Protein AF-A0A7V1F906-F1 (afdb_monomer)

Solvent-accessible surface area (backbone atoms only — not comparable to full-atom values): 6568 Å² total; per-residue (Å²): 144,83,78,76,72,72,80,73,74,71,83,63,89,52,79,75,74,70,74,60,90,75,60,76,72,64,74,36,73,83,51,44,42,60,56,53,43,53,55,51,50,52,50,43,50,54,46,48,52,60,49,53,77,64,53,41,98,40,90,86,38,42,65,53,31,55,50,63,40,42,72,41,70,65,38,37,48,48,56,46,49,40,53,55,50,51,56,52,43,56,54,46,50,54,54,40,50,50,47,37,61,77,68,50,64,81,68,70,131

Secondary structure (DSSP, 8-state):
--SSSGGGS--PPPGGGG-PPPPGGGGSHHHHHHHHHHHHHHHHHHHHHHHHHH---STTTHHHHHHHHHHSHHHHHHHHHHHHHHHHHHHHHHHHHHHHHHTTGGG--

Sequence (109 aa):
MMNVEKSNQEKGWKLKDLDYPVPKHALEFGYCLGGIILVGFGLLIITGLIMALFFTPTVAGARLSILTLSENPFGLLLRSFHRWTAEAIMFLIILHLSRIIFTGSYQGK

Nearest PDB structures (foldseek):
  9es7-assembly1_A  TM=9.073E-01  e=3.541E-05  Spinacia oleracea
  4h44-assembly1_A  TM=9.166E-01  e=5.702E-05  Nostoc sp. PCC 7120 = FACHB-418
  2e74-assembly1_A  TM=7.977E-01  e=4.233E-05  Mastigocladus laminosus

Mean predicted aligned error: 9.26 Å

pLDDT: mean 85.65, std 12.38, range [48.31, 96.94]

Foldseek 3Di:
DPPPPPVPPPPDDDPVVVPDDDDPVCPDPLNCLVVVLVVLVVVLVVLVVVLVVQADPDPVGRVVSLVVLCVDVVSVVSVVSSVVSVVVSVVSVVSNVVSCVVVVVVVPD

Structure (mmCIF, N/CA/C/O backbone):
data_AF-A0A7V1F906-F1
#
_entry.id   AF-A0A7V1F906-F1
#
loop_
_atom_site.group_PDB
_atom_site.id
_atom_site.type_symbol
_atom_site.label_atom_id
_atom_site.label_alt_id
_atom_site.label_comp_id
_atom_site.label_asym_id
_atom_site.label_entity_id
_atom_site.label_seq_id
_atom_site.pdbx_PDB_ins_code
_atom_site.Cartn_x
_atom_site.Cartn_y
_atom_site.Cartn_z
_atom_site.occupancy
_atom_site.B_iso_or_equiv
_atom_site.auth_seq_id
_atom_site.auth_comp_id
_atom_site.auth_asym_id
_atom_site.auth_atom_id
_atom_site.pdbx_PDB_model_num
ATOM 1 N N . MET A 1 1 ? 15.275 -43.125 28.214 1.00 48.31 1 MET A N 1
ATOM 2 C CA . MET A 1 1 ? 15.404 -41.780 27.608 1.00 48.31 1 MET A CA 1
ATOM 3 C C . MET A 1 1 ? 14.604 -41.696 26.297 1.00 48.31 1 MET A C 1
ATOM 5 O O . MET A 1 1 ? 15.164 -41.364 25.270 1.00 48.31 1 MET A O 1
ATOM 9 N N . MET A 1 2 ? 13.302 -42.020 26.306 1.00 52.69 2 MET A N 1
ATOM 10 C CA . MET A 1 2 ? 12.491 -42.161 25.072 1.00 52.69 2 MET A CA 1
ATOM 11 C C . MET A 1 2 ? 11.126 -41.449 25.140 1.00 52.69 2 MET A C 1
ATOM 13 O O . MET A 1 2 ? 10.227 -41.766 24.373 1.00 52.69 2 MET A O 1
ATOM 17 N N . ASN A 1 3 ? 10.938 -40.504 26.072 1.00 52.59 3 ASN A N 1
ATOM 18 C CA . ASN A 1 3 ? 9.619 -39.897 26.322 1.00 52.59 3 ASN A CA 1
ATOM 19 C C . ASN A 1 3 ? 9.566 -38.370 26.138 1.00 52.59 3 ASN A C 1
ATOM 21 O O . ASN A 1 3 ? 8.565 -37.750 26.475 1.00 52.59 3 ASN A O 1
ATOM 25 N N . VAL A 1 4 ? 10.638 -37.760 25.620 1.00 60.00 4 VAL A N 1
ATOM 26 C CA . VAL A 1 4 ? 10.721 -36.301 25.398 1.00 60.00 4 VAL A CA 1
ATOM 27 C C . VAL A 1 4 ? 10.359 -35.919 23.954 1.00 60.00 4 VAL A C 1
ATOM 29 O O . VAL A 1 4 ? 9.971 -34.787 23.699 1.00 60.00 4 VAL A O 1
ATOM 32 N N . GLU A 1 5 ? 10.391 -36.859 23.005 1.00 56.56 5 GLU A N 1
ATOM 33 C CA . GLU A 1 5 ? 10.226 -36.548 21.575 1.00 56.56 5 GLU A CA 1
ATOM 34 C C . GLU A 1 5 ? 8.758 -36.423 21.116 1.00 56.56 5 GLU A C 1
ATOM 36 O O . GLU A 1 5 ? 8.461 -35.724 20.148 1.00 56.56 5 GLU A O 1
ATOM 41 N N . LYS A 1 6 ? 7.805 -37.045 21.830 1.00 51.28 6 LYS A N 1
ATOM 42 C CA . LYS A 1 6 ? 6.387 -37.078 21.419 1.00 51.28 6 LYS A CA 1
ATOM 43 C C . LYS A 1 6 ? 5.576 -35.825 21.771 1.00 51.28 6 LYS A C 1
ATOM 45 O O . LYS A 1 6 ? 4.508 -35.631 21.204 1.00 51.28 6 LYS A O 1
ATOM 50 N N . SER A 1 7 ? 6.056 -34.946 22.654 1.00 53.03 7 SER A N 1
ATOM 51 C CA . SER A 1 7 ? 5.311 -33.732 23.044 1.00 53.03 7 SER A CA 1
ATOM 52 C C . SER A 1 7 ? 5.425 -32.581 22.036 1.00 53.03 7 SER A C 1
ATOM 54 O O . SER A 1 7 ? 4.719 -31.581 22.165 1.00 53.03 7 SER A O 1
ATOM 56 N N . ASN A 1 8 ? 6.293 -32.711 21.027 1.00 55.81 8 ASN A N 1
ATOM 57 C CA . ASN A 1 8 ? 6.590 -31.636 20.080 1.00 55.81 8 ASN A CA 1
ATOM 58 C C . ASN A 1 8 ? 6.018 -31.864 18.666 1.00 55.81 8 ASN A C 1
ATOM 60 O O . ASN A 1 8 ? 6.188 -31.010 17.805 1.00 55.81 8 ASN A O 1
ATOM 64 N N . GLN A 1 9 ? 5.338 -32.993 18.421 1.00 59.69 9 GLN A N 1
ATOM 65 C CA . GLN A 1 9 ? 4.852 -33.391 17.087 1.00 59.69 9 GLN A CA 1
ATOM 66 C C . GLN A 1 9 ? 3.327 -33.262 16.899 1.00 59.69 9 GLN A C 1
ATOM 68 O O . GLN A 1 9 ? 2.831 -33.449 15.795 1.00 59.69 9 GLN A O 1
ATOM 73 N N . GLU A 1 10 ? 2.571 -32.880 17.937 1.00 59.47 10 GLU A N 1
ATOM 74 C CA . GLU A 1 10 ? 1.106 -32.701 17.855 1.00 59.47 10 GLU A CA 1
ATOM 75 C C . GLU A 1 10 ? 0.638 -31.239 17.911 1.00 59.47 10 GLU A C 1
ATOM 77 O O . GLU A 1 10 ? -0.560 -30.965 17.970 1.00 59.47 10 GLU A O 1
ATOM 82 N N . LYS A 1 11 ? 1.558 -30.269 17.822 1.00 63.34 11 LYS A N 1
ATOM 83 C CA . LYS A 1 11 ? 1.216 -28.841 17.671 1.00 63.34 11 LYS A CA 1
ATOM 84 C C . LYS A 1 11 ? 0.834 -28.492 16.225 1.00 63.34 11 LYS A C 1
ATOM 86 O O . LYS A 1 11 ? 1.284 -27.493 15.671 1.00 63.34 11 LYS A O 1
ATOM 91 N N . GLY A 1 12 ? 0.0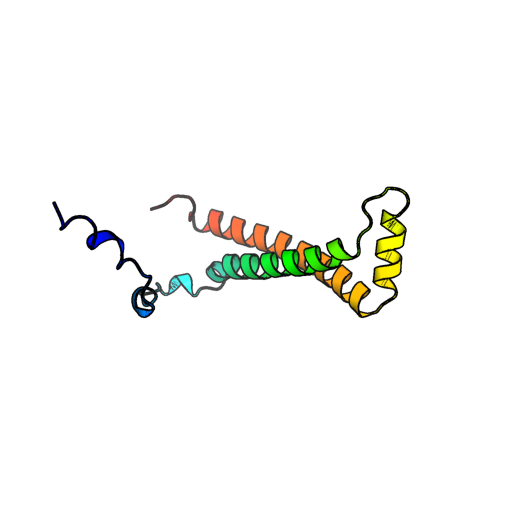33 -29.342 15.590 1.00 68.12 12 GLY A N 1
ATOM 92 C CA . GLY A 1 12 ? -0.631 -29.000 14.340 1.00 68.12 12 GLY A CA 1
ATOM 93 C C . GLY A 1 12 ? -1.836 -28.131 14.669 1.00 68.12 12 GLY A C 1
ATOM 94 O O . GLY A 1 12 ? -2.694 -28.565 15.433 1.00 68.12 12 GLY A O 1
ATOM 95 N N . TRP A 1 13 ? -1.887 -26.917 14.124 1.00 74.50 13 TRP A N 1
ATOM 96 C CA . TRP A 1 13 ? -3.039 -26.022 14.237 1.00 74.50 13 TRP A CA 1
ATOM 97 C C . TRP A 1 13 ? -4.312 -26.779 13.838 1.00 74.50 13 TRP A C 1
ATOM 99 O O . TRP A 1 13 ? -4.427 -27.232 12.696 1.00 74.50 13 TRP A O 1
ATOM 109 N N . LYS A 1 14 ? -5.255 -26.963 14.770 1.00 83.06 14 LYS A N 1
ATOM 110 C CA . LYS A 1 14 ? -6.521 -27.642 14.475 1.00 83.06 14 LYS A CA 1
ATOM 111 C C . LYS A 1 14 ? -7.532 -26.591 14.042 1.00 83.06 14 LYS A C 1
ATOM 113 O O . LYS A 1 14 ? -7.605 -25.516 14.624 1.00 83.06 14 LYS A O 1
ATOM 118 N N . LEU A 1 15 ? -8.373 -26.912 13.055 1.00 79.06 15 LEU A N 1
ATOM 119 C CA . LEU A 1 15 ? -9.402 -25.974 12.575 1.00 79.06 15 LEU A CA 1
ATOM 120 C C . LEU A 1 15 ? -10.363 -25.515 13.687 1.00 79.06 15 LEU A C 1
ATOM 122 O O . LEU A 1 15 ? -10.903 -24.421 13.625 1.00 79.06 15 LEU A O 1
ATOM 126 N N . LYS A 1 16 ? -10.523 -26.333 14.730 1.00 78.69 16 LYS A N 1
ATOM 127 C CA . LYS A 1 16 ? -11.338 -26.038 15.915 1.00 78.69 16 LYS A CA 1
ATOM 128 C C . LYS A 1 16 ? -10.746 -24.944 16.810 1.00 78.69 16 LYS A C 1
ATOM 130 O O . LYS A 1 16 ? -11.477 -24.358 17.595 1.00 78.69 16 LYS A O 1
ATOM 135 N N . ASP A 1 17 ? -9.451 -24.660 16.684 1.00 80.81 17 ASP A N 1
ATOM 136 C CA . ASP A 1 17 ? -8.773 -23.617 17.461 1.00 80.81 17 ASP A CA 1
ATOM 137 C C . ASP A 1 17 ? -9.077 -22.207 16.912 1.00 80.81 17 ASP A C 1
ATOM 139 O O . ASP A 1 17 ? -8.784 -21.209 17.567 1.00 80.81 17 ASP A O 1
ATOM 143 N N . LEU A 1 18 ? -9.679 -22.113 15.716 1.00 79.44 18 LEU A N 1
ATOM 144 C CA . LEU A 1 18 ? -10.133 -20.854 15.111 1.00 79.44 18 LEU A CA 1
ATOM 145 C C . LEU A 1 18 ? -11.505 -20.397 15.633 1.00 79.44 18 LEU A C 1
ATOM 147 O O . LEU A 1 18 ? -11.836 -19.223 15.476 1.00 79.44 18 LEU A O 1
ATOM 151 N N . ASP A 1 19 ? -12.275 -21.278 16.284 1.00 84.44 19 ASP A N 1
ATOM 152 C CA . ASP A 1 19 ? -13.599 -20.971 16.850 1.00 84.44 19 ASP A CA 1
ATOM 153 C C . ASP A 1 19 ? -13.487 -20.238 18.201 1.00 84.44 19 ASP A C 1
ATOM 155 O O . ASP A 1 19 ? -14.042 -20.651 19.222 1.00 84.44 19 ASP A O 1
ATOM 159 N N . TYR A 1 20 ? -12.751 -19.124 18.232 1.00 81.31 20 TYR A N 1
ATOM 160 C CA . TYR A 1 20 ? -12.712 -18.257 19.405 1.00 81.31 20 TYR A CA 1
ATOM 161 C C . TYR A 1 20 ? -13.888 -17.261 19.386 1.00 81.31 20 TYR A C 1
ATOM 163 O O . TYR A 1 20 ? -14.280 -16.765 18.325 1.00 81.31 20 TYR A O 1
ATOM 171 N N . PRO A 1 21 ? -14.474 -16.924 20.548 1.00 84.56 21 PRO A N 1
ATOM 172 C CA . PRO A 1 21 ? -15.575 -15.973 20.607 1.00 84.56 21 PRO A CA 1
ATOM 173 C C . PRO A 1 21 ? -15.095 -14.562 20.239 1.00 84.56 21 PRO A C 1
ATOM 175 O O . PRO A 1 21 ? -14.279 -13.959 20.939 1.00 84.56 21 PRO A O 1
ATOM 178 N N . VAL A 1 22 ? -15.633 -14.015 19.148 1.00 82.69 22 VAL A N 1
ATOM 179 C CA . VAL A 1 22 ? -15.337 -12.651 18.696 1.00 82.69 22 VAL A CA 1
ATOM 180 C C . VAL A 1 22 ? -16.259 -11.659 19.420 1.00 82.69 22 VAL A C 1
ATOM 182 O O . VAL A 1 22 ? -17.484 -11.815 19.379 1.00 82.69 22 VAL A O 1
ATOM 185 N N . PRO A 1 23 ? -15.725 -10.622 20.089 1.00 83.31 23 PRO A N 1
ATOM 186 C CA . PRO A 1 23 ? -16.557 -9.632 20.759 1.00 83.31 23 PRO A CA 1
ATOM 187 C C . PRO A 1 23 ? -17.305 -8.765 19.735 1.00 83.31 23 PRO A C 1
ATOM 189 O O . PRO A 1 23 ? -16.767 -8.414 18.688 1.00 83.31 23 PRO A O 1
ATOM 192 N N . LYS A 1 24 ? -18.545 -8.364 20.048 1.00 82.50 24 LYS A N 1
ATOM 193 C CA . LYS A 1 24 ? -19.434 -7.662 19.096 1.00 82.50 24 LYS A CA 1
ATOM 194 C C . LYS A 1 24 ? -18.841 -6.370 18.515 1.00 82.50 24 LYS A C 1
ATOM 196 O O . LYS A 1 24 ? -19.094 -6.069 17.356 1.00 82.50 24 LYS A O 1
ATOM 201 N N . HIS A 1 25 ? -18.023 -5.647 19.285 1.00 79.31 25 HIS A N 1
ATOM 202 C CA . HIS A 1 25 ? -17.371 -4.413 18.827 1.00 79.31 25 HIS A CA 1
ATOM 203 C C . HIS A 1 25 ? -16.347 -4.657 17.703 1.00 79.31 25 HIS A C 1
ATOM 205 O O . HIS A 1 25 ? -16.071 -3.760 16.916 1.00 79.31 25 HIS A O 1
ATOM 211 N N . ALA A 1 26 ? -15.802 -5.873 17.578 1.00 77.25 26 ALA A N 1
ATOM 212 C CA . ALA A 1 26 ? -14.877 -6.220 16.499 1.00 77.25 26 ALA A CA 1
ATOM 213 C C . ALA A 1 26 ? -15.576 -6.369 15.133 1.00 77.25 26 ALA A C 1
ATOM 215 O O . ALA A 1 26 ? -14.901 -6.418 14.108 1.00 77.25 26 ALA A O 1
ATOM 216 N N . LEU A 1 27 ? -16.914 -6.413 15.112 1.00 77.69 27 LEU A N 1
ATOM 217 C CA . LEU A 1 27 ? -17.728 -6.412 13.893 1.00 77.69 27 LEU A CA 1
ATOM 218 C C . LEU A 1 27 ? -18.099 -4.993 13.436 1.00 77.69 27 LEU A C 1
ATOM 220 O O . LEU A 1 27 ? -18.760 -4.828 12.412 1.00 77.69 27 LEU A O 1
ATOM 224 N N . GLU A 1 28 ? -17.704 -3.961 14.183 1.00 83.12 28 GLU A N 1
ATOM 225 C CA . GLU A 1 28 ? -17.929 -2.581 13.772 1.00 83.12 28 GLU A CA 1
ATOM 226 C C . GLU A 1 28 ? -17.038 -2.209 12.583 1.00 83.12 28 GLU A C 1
ATOM 228 O O . GLU A 1 28 ? -15.889 -2.640 12.467 1.00 83.12 28 GLU A O 1
ATOM 233 N N . PHE A 1 29 ? -17.545 -1.333 11.715 1.00 78.81 29 PHE A N 1
ATOM 234 C CA . PHE A 1 29 ? -16.867 -0.932 10.479 1.00 78.81 29 PHE A CA 1
ATOM 235 C C . PHE A 1 29 ? -15.430 -0.418 10.705 1.00 78.81 29 PHE A C 1
ATOM 237 O O . PHE A 1 29 ? -14.526 -0.712 9.922 1.00 78.81 29 PHE A O 1
ATOM 244 N N . GLY A 1 30 ? -15.177 0.280 11.820 1.00 80.38 30 GLY A N 1
ATOM 245 C CA . GLY A 1 30 ? -13.840 0.764 12.189 1.00 80.38 30 GLY A CA 1
ATOM 246 C C . GLY A 1 30 ? -12.816 -0.348 12.475 1.00 80.38 30 GLY A C 1
ATOM 247 O O . GLY A 1 30 ? -11.605 -0.119 12.368 1.00 80.38 30 GLY A O 1
ATOM 248 N N . TYR A 1 31 ? -13.277 -1.558 12.807 1.00 84.06 31 TYR A N 1
ATOM 249 C CA . TYR A 1 31 ? -12.441 -2.749 12.976 1.00 84.06 31 TYR A CA 1
ATOM 250 C C . TYR A 1 31 ? -12.122 -3.456 11.660 1.00 84.06 31 TYR A C 1
ATOM 252 O O . TYR A 1 31 ? -11.021 -3.990 11.524 1.00 84.06 31 TYR A O 1
ATOM 260 N N . CYS A 1 32 ? -12.977 -3.327 10.644 1.00 88.31 32 CYS A N 1
ATOM 261 C CA . CYS A 1 32 ? -12.711 -3.850 9.303 1.00 88.31 32 CYS A CA 1
ATOM 262 C C . CYS A 1 32 ? -11.638 -3.057 8.535 1.00 88.31 32 CYS A C 1
ATOM 264 O O . CYS A 1 32 ? -10.999 -3.619 7.646 1.00 88.31 32 CYS A O 1
ATOM 266 N N . LEU A 1 33 ? -11.391 -1.785 8.884 1.00 90.38 33 LEU A N 1
ATOM 267 C CA . LEU A 1 33 ? -10.426 -0.916 8.188 1.00 90.38 33 LEU A CA 1
ATOM 268 C C . LEU A 1 33 ? -9.026 -1.538 8.063 1.00 90.38 33 LEU A C 1
ATOM 270 O O . LEU A 1 33 ? -8.422 -1.473 6.996 1.00 90.38 33 LEU A O 1
ATOM 274 N N . GLY A 1 34 ? -8.531 -2.190 9.121 1.00 90.06 34 GLY A N 1
ATOM 275 C CA . GLY A 1 34 ? -7.226 -2.860 9.088 1.00 90.06 34 GLY A CA 1
ATOM 276 C C . GLY A 1 34 ? -7.193 -4.041 8.112 1.00 90.06 34 GLY A C 1
ATOM 277 O O . GLY A 1 34 ? -6.241 -4.196 7.350 1.00 90.06 34 GLY A O 1
ATOM 278 N N . GLY A 1 35 ? -8.267 -4.836 8.074 1.00 90.94 35 GLY A N 1
ATOM 279 C CA . GLY A 1 35 ? -8.402 -5.955 7.138 1.00 90.94 35 GLY A CA 1
ATOM 280 C C . GLY A 1 35 ? -8.487 -5.498 5.680 1.00 90.94 35 GLY A C 1
ATOM 281 O O . GLY A 1 35 ? -7.850 -6.091 4.813 1.00 90.94 35 GLY A O 1
ATOM 282 N N . ILE A 1 36 ? -9.205 -4.404 5.410 1.00 92.94 36 ILE A N 1
ATOM 283 C CA . ILE A 1 36 ? -9.309 -3.824 4.062 1.00 92.94 36 ILE A CA 1
ATOM 284 C C . ILE A 1 36 ? -7.933 -3.349 3.572 1.00 92.94 36 ILE A C 1
ATOM 286 O O . ILE A 1 36 ? -7.570 -3.617 2.427 1.00 92.94 36 ILE A O 1
ATOM 290 N N . ILE A 1 37 ? -7.139 -2.707 4.439 1.00 95.06 37 ILE A N 1
ATOM 291 C CA . ILE A 1 37 ? -5.758 -2.307 4.118 1.00 95.06 37 ILE A CA 1
ATOM 292 C C . ILE A 1 37 ? -4.902 -3.530 3.796 1.00 95.06 37 ILE A C 1
ATOM 294 O O . ILE A 1 37 ? -4.183 -3.513 2.802 1.00 95.06 37 ILE A O 1
ATOM 298 N N . LEU A 1 38 ? -4.989 -4.597 4.596 1.00 94.69 38 LEU A N 1
ATOM 299 C CA . LEU A 1 38 ? -4.210 -5.817 4.380 1.00 94.69 38 LEU A CA 1
ATOM 300 C C . LEU A 1 38 ? -4.518 -6.457 3.016 1.00 94.69 38 LEU A C 1
ATOM 302 O O . LEU A 1 38 ? -3.602 -6.797 2.267 1.00 94.69 38 LEU A O 1
ATOM 306 N N . VAL A 1 39 ? -5.803 -6.578 2.671 1.00 94.88 39 VAL A N 1
ATOM 307 C CA . VAL A 1 39 ? -6.240 -7.119 1.375 1.00 94.88 39 VAL A CA 1
ATOM 308 C C . VAL A 1 39 ? -5.777 -6.221 0.228 1.00 94.88 39 VAL A C 1
ATOM 310 O O . VAL A 1 39 ? -5.217 -6.709 -0.755 1.00 94.88 39 VAL A O 1
ATOM 313 N N . GLY A 1 40 ? -5.951 -4.905 0.362 1.00 94.75 40 GLY A N 1
ATOM 314 C CA . GLY A 1 40 ? -5.470 -3.949 -0.629 1.00 94.75 40 GLY A CA 1
ATOM 315 C C . GLY A 1 40 ? -3.948 -4.004 -0.805 1.00 94.75 40 GLY A C 1
ATOM 316 O O . GLY A 1 40 ? -3.452 -3.895 -1.924 1.00 94.75 40 GLY A O 1
ATOM 317 N N . PHE A 1 41 ? -3.194 -4.189 0.278 1.00 95.25 41 PHE A N 1
ATOM 318 C CA . PHE A 1 41 ? -1.736 -4.259 0.237 1.00 95.25 41 PHE A CA 1
ATOM 319 C C . PHE A 1 41 ? -1.269 -5.504 -0.523 1.00 95.25 41 PHE A C 1
ATOM 321 O O . PHE A 1 41 ? -0.387 -5.410 -1.376 1.00 95.25 41 PHE A O 1
ATOM 328 N N . GLY A 1 42 ? -1.928 -6.649 -0.307 1.00 96.56 42 GLY A N 1
ATOM 329 C CA . GLY A 1 42 ? -1.719 -7.846 -1.125 1.00 96.56 42 GLY A CA 1
ATOM 330 C C . GLY A 1 42 ? -1.991 -7.593 -2.612 1.00 96.56 42 GLY A C 1
ATOM 331 O O . GLY A 1 42 ? -1.211 -8.003 -3.470 1.00 96.56 42 GLY A O 1
ATOM 332 N N . LEU A 1 43 ? -3.047 -6.842 -2.926 1.00 95.25 43 LEU A N 1
ATOM 333 C CA . LEU A 1 43 ? -3.383 -6.461 -4.298 1.00 95.25 43 LEU A CA 1
ATOM 334 C C . LEU A 1 43 ? -2.326 -5.540 -4.939 1.00 95.25 43 LEU A C 1
ATOM 336 O O . LEU A 1 43 ? -1.978 -5.721 -6.111 1.00 95.25 43 LEU A O 1
ATOM 340 N N . LEU A 1 44 ? -1.765 -4.592 -4.182 1.00 96.25 44 LEU A N 1
ATOM 341 C CA . LEU A 1 44 ? -0.633 -3.762 -4.617 1.00 96.25 44 LEU A CA 1
ATOM 342 C C . LEU A 1 44 ? 0.610 -4.597 -4.907 1.00 96.25 44 LEU A C 1
ATOM 344 O O . LEU A 1 44 ? 1.252 -4.377 -5.932 1.00 96.25 44 LEU A O 1
ATOM 348 N N . ILE A 1 45 ? 0.926 -5.576 -4.056 1.00 96.94 45 ILE A N 1
ATOM 349 C CA . ILE A 1 45 ? 2.054 -6.487 -4.283 1.00 96.94 45 ILE A CA 1
ATOM 350 C C . ILE A 1 45 ? 1.852 -7.268 -5.579 1.00 96.94 45 ILE A C 1
ATOM 352 O O . ILE A 1 45 ? 2.751 -7.292 -6.412 1.00 96.94 45 ILE A O 1
ATOM 356 N N . ILE A 1 46 ? 0.679 -7.874 -5.780 1.00 96.31 46 ILE A N 1
ATOM 357 C CA . ILE A 1 46 ? 0.399 -8.692 -6.969 1.00 96.31 46 ILE A CA 1
ATOM 358 C C . ILE A 1 46 ? 0.526 -7.849 -8.240 1.00 96.31 46 ILE A C 1
ATOM 360 O O . ILE A 1 46 ? 1.242 -8.215 -9.171 1.00 96.31 46 ILE A O 1
ATOM 364 N N . THR A 1 47 ? -0.130 -6.691 -8.276 1.00 95.06 47 THR A N 1
ATOM 365 C CA . THR A 1 47 ? -0.093 -5.806 -9.448 1.00 95.06 47 THR A CA 1
ATOM 366 C C . THR A 1 47 ? 1.289 -5.198 -9.681 1.00 95.06 47 THR A C 1
ATOM 368 O O . THR A 1 47 ? 1.726 -5.100 -10.827 1.00 95.06 47 THR A O 1
ATOM 371 N N . GLY A 1 48 ? 2.009 -4.843 -8.615 1.00 94.62 48 GLY A N 1
ATOM 372 C CA . GLY A 1 48 ? 3.380 -4.341 -8.686 1.00 94.62 48 GLY A CA 1
ATOM 373 C C . GLY A 1 48 ? 4.356 -5.396 -9.193 1.00 94.62 48 GLY A C 1
ATOM 374 O O . GLY A 1 48 ? 5.176 -5.101 -10.058 1.00 94.62 48 GLY A O 1
ATOM 375 N N . LEU A 1 49 ? 4.221 -6.638 -8.722 1.00 95.94 49 LEU A N 1
ATOM 376 C CA . LEU A 1 49 ? 5.036 -7.765 -9.165 1.00 95.94 49 LEU A CA 1
ATOM 377 C C . LEU A 1 49 ? 4.822 -8.046 -10.653 1.00 95.94 49 LEU A C 1
ATOM 379 O O . LEU A 1 49 ? 5.795 -8.172 -11.388 1.00 95.94 49 LEU A O 1
ATOM 383 N N . ILE A 1 50 ? 3.566 -8.075 -11.112 1.00 93.88 50 ILE A N 1
ATOM 384 C CA . ILE A 1 50 ? 3.252 -8.256 -12.535 1.00 93.88 50 ILE A CA 1
ATOM 385 C C . ILE A 1 50 ? 3.925 -7.163 -13.371 1.00 93.88 50 ILE A C 1
ATOM 387 O O . ILE A 1 50 ? 4.580 -7.478 -14.358 1.00 93.88 50 ILE A O 1
ATOM 391 N N . MET A 1 51 ? 3.822 -5.889 -12.974 1.00 92.38 51 MET A N 1
ATOM 392 C CA . MET A 1 51 ? 4.479 -4.797 -13.704 1.00 92.38 51 MET A CA 1
ATOM 393 C C . MET A 1 51 ? 6.008 -4.896 -13.668 1.00 92.38 51 MET A C 1
ATOM 395 O O . MET A 1 51 ? 6.655 -4.598 -14.669 1.00 92.38 51 MET A O 1
ATOM 399 N N . ALA A 1 52 ? 6.587 -5.334 -12.547 1.00 92.88 52 ALA A N 1
ATOM 400 C CA . ALA A 1 52 ? 8.031 -5.483 -12.395 1.00 92.88 52 ALA A CA 1
ATOM 401 C C . ALA A 1 52 ? 8.625 -6.506 -13.377 1.00 92.88 52 ALA A C 1
ATOM 403 O O . ALA A 1 52 ? 9.739 -6.300 -13.848 1.00 92.88 52 ALA A O 1
ATOM 404 N N . LEU A 1 53 ? 7.877 -7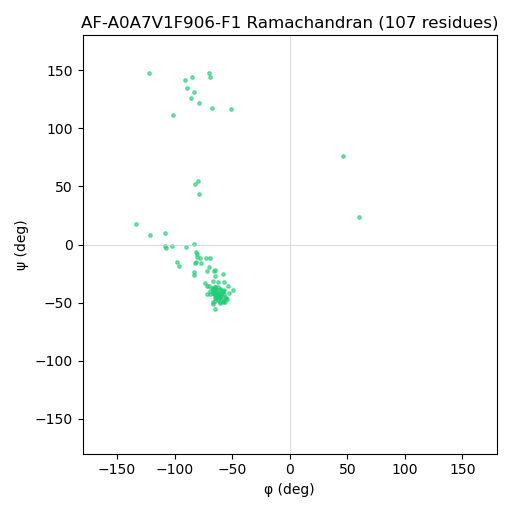.554 -13.748 1.00 92.12 53 LEU A N 1
ATOM 405 C CA . LEU A 1 53 ? 8.3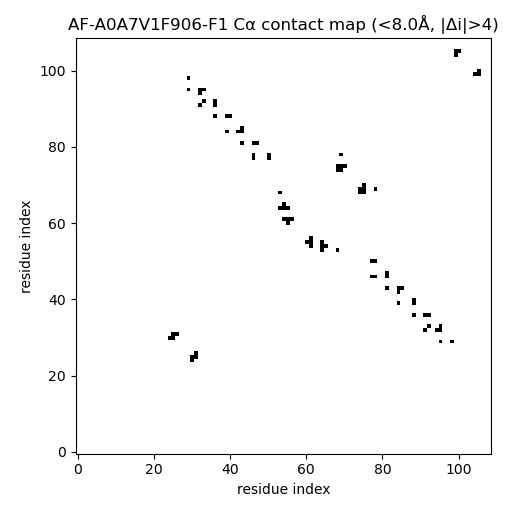19 -8.546 -14.740 1.00 92.12 53 LEU A CA 1
ATOM 406 C C . LEU A 1 53 ? 8.487 -7.960 -16.152 1.00 92.12 53 LEU A C 1
ATOM 408 O O . LEU A 1 53 ? 9.289 -8.468 -16.931 1.00 92.12 53 LEU A O 1
ATOM 412 N N . PHE A 1 54 ? 7.751 -6.896 -16.482 1.00 90.25 54 PHE A N 1
ATOM 413 C CA . PHE A 1 54 ? 7.812 -6.224 -17.787 1.00 90.25 54 PHE A CA 1
ATOM 414 C C . PHE A 1 54 ? 8.621 -4.917 -17.754 1.00 90.25 54 PHE A C 1
ATOM 416 O O . PHE A 1 54 ? 8.771 -4.248 -18.778 1.00 90.25 54 PHE A O 1
ATOM 423 N N . PHE A 1 55 ? 9.143 -4.525 -16.589 1.00 91.88 55 PHE A N 1
ATOM 424 C CA . PHE A 1 55 ? 9.854 -3.265 -16.412 1.00 91.88 55 PHE A CA 1
ATOM 425 C C . PHE A 1 55 ? 11.354 -3.408 -16.698 1.00 91.88 55 PHE A C 1
ATOM 427 O O . PHE A 1 55 ? 12.009 -4.330 -16.221 1.00 91.88 55 PHE A O 1
ATOM 434 N N . THR A 1 56 ? 11.925 -2.457 -17.446 1.00 93.00 56 THR A N 1
ATOM 435 C CA . THR A 1 56 ? 13.378 -2.385 -17.679 1.00 93.00 56 THR A CA 1
ATOM 436 C C . THR A 1 56 ? 14.003 -1.312 -16.778 1.00 93.00 56 THR A C 1
ATOM 438 O O . THR A 1 56 ? 13.776 -0.123 -17.022 1.00 93.00 56 THR A O 1
ATOM 441 N N . PRO A 1 57 ? 14.822 -1.679 -15.771 1.00 91.31 57 PRO A N 1
ATOM 442 C CA . PRO A 1 57 ? 15.377 -0.743 -14.792 1.00 91.31 57 PRO A CA 1
ATOM 443 C C . PRO A 1 57 ? 16.628 -0.010 -15.317 1.00 91.31 57 PRO A C 1
ATOM 445 O O . PRO A 1 57 ? 17.673 0.007 -14.672 1.00 91.31 57 PRO A O 1
ATOM 448 N N . THR A 1 58 ? 16.544 0.599 -16.502 1.00 93.56 58 THR A N 1
ATOM 449 C CA . THR A 1 58 ? 17.615 1.433 -17.075 1.00 93.56 58 THR A CA 1
ATOM 450 C C . THR A 1 58 ? 17.095 2.835 -17.370 1.00 93.56 58 THR A C 1
ATOM 452 O O . THR A 1 58 ? 15.936 3.004 -17.742 1.00 93.56 58 THR A O 1
ATOM 455 N N . VAL A 1 59 ? 17.943 3.861 -17.245 1.00 91.19 59 VAL A N 1
ATOM 456 C CA . VAL A 1 59 ? 17.535 5.264 -17.476 1.00 91.19 59 VAL A CA 1
ATOM 457 C C . VAL A 1 59 ? 16.962 5.459 -18.887 1.00 91.19 59 VAL A C 1
ATOM 459 O O . VAL A 1 59 ? 15.959 6.147 -19.058 1.00 91.19 59 VAL A O 1
ATOM 462 N N . ALA A 1 60 ? 17.551 4.799 -19.889 1.00 90.50 60 ALA A N 1
ATOM 463 C CA . ALA A 1 60 ? 17.085 4.857 -21.273 1.00 90.50 60 ALA A CA 1
ATOM 464 C C . ALA A 1 60 ? 15.786 4.058 -21.518 1.00 90.50 60 ALA A C 1
ATOM 466 O O . ALA A 1 60 ? 14.965 4.463 -22.339 1.00 90.50 60 ALA A O 1
ATOM 467 N N . GLY A 1 61 ? 15.582 2.936 -20.813 1.00 89.19 61 GLY A N 1
ATOM 468 C CA . GLY A 1 61 ? 14.470 2.003 -21.038 1.00 89.19 61 GLY A CA 1
ATOM 469 C C . GLY A 1 61 ? 13.262 2.171 -20.107 1.00 89.19 61 GLY A C 1
ATOM 470 O O . GLY A 1 61 ? 12.180 1.667 -20.415 1.00 89.19 61 GLY A O 1
ATOM 471 N N . ALA A 1 62 ? 13.395 2.896 -18.992 1.00 89.62 62 ALA A N 1
ATOM 472 C CA . ALA A 1 62 ? 12.350 2.997 -17.969 1.00 89.62 62 ALA A CA 1
ATOM 473 C C . ALA A 1 62 ? 11.054 3.625 -18.503 1.00 89.62 62 ALA A C 1
ATOM 475 O O . ALA A 1 62 ? 9.962 3.127 -18.242 1.00 89.62 62 ALA A O 1
ATOM 476 N N . ARG A 1 63 ? 11.156 4.701 -19.295 1.00 89.69 63 ARG A N 1
ATOM 477 C CA . ARG A 1 63 ? 9.970 5.350 -19.876 1.00 89.69 63 ARG A CA 1
ATOM 478 C C . ARG A 1 63 ? 9.344 4.507 -20.984 1.00 89.69 63 ARG A C 1
ATOM 480 O O . ARG A 1 63 ? 8.122 4.396 -21.037 1.00 89.69 63 ARG A O 1
ATOM 487 N N . LEU A 1 64 ? 10.173 3.932 -21.854 1.00 93.19 64 LEU A N 1
ATOM 488 C CA . LEU A 1 64 ? 9.709 3.130 -22.987 1.00 93.19 64 LEU A CA 1
ATOM 489 C C . LEU A 1 64 ? 8.995 1.860 -22.517 1.00 93.19 64 LEU A C 1
ATOM 491 O O . LEU A 1 64 ? 7.887 1.611 -22.970 1.00 93.19 64 LEU A O 1
ATOM 495 N N . SER A 1 65 ? 9.552 1.129 -21.547 1.00 90.50 65 SER A N 1
ATOM 496 C CA . SER A 1 65 ? 8.935 -0.099 -21.015 1.00 90.50 65 SER A CA 1
ATOM 497 C C . SER A 1 65 ? 7.518 0.124 -20.470 1.00 90.50 65 SER A C 1
ATOM 499 O O . SER A 1 65 ? 6.609 -0.648 -20.770 1.00 90.50 65 SER A O 1
ATOM 501 N N . ILE A 1 66 ? 7.287 1.220 -19.741 1.00 89.69 66 ILE A N 1
ATOM 502 C CA . ILE A 1 66 ? 5.950 1.574 -19.240 1.00 89.69 66 ILE A CA 1
ATOM 503 C C . ILE A 1 66 ? 5.005 2.003 -20.369 1.00 89.69 66 ILE A C 1
ATOM 505 O O . ILE A 1 66 ? 3.804 1.723 -20.301 1.00 89.69 66 ILE A O 1
ATOM 509 N N . LEU A 1 67 ? 5.520 2.688 -21.393 1.00 90.88 67 LEU A N 1
ATOM 510 C CA . LEU A 1 67 ? 4.722 3.110 -22.540 1.00 90.88 67 LEU A CA 1
ATOM 511 C C . LEU A 1 67 ? 4.251 1.892 -23.341 1.00 90.88 67 LEU A C 1
ATOM 513 O O . LEU A 1 67 ? 3.052 1.744 -23.540 1.00 90.88 67 LEU A O 1
ATOM 517 N N . THR A 1 68 ? 5.164 0.975 -23.668 1.00 91.38 68 THR A N 1
ATOM 5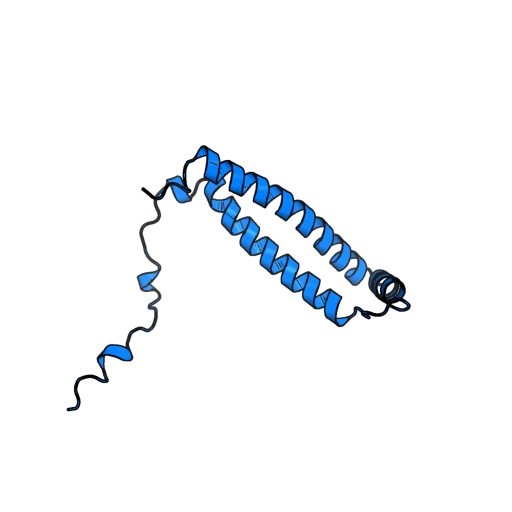18 C CA . THR A 1 68 ? 4.864 -0.292 -24.351 1.00 91.38 68 THR A CA 1
ATOM 519 C C . THR A 1 68 ? 3.895 -1.157 -23.545 1.00 91.38 68 THR A C 1
ATOM 521 O O . THR A 1 68 ? 2.964 -1.729 -24.101 1.00 91.38 68 THR A O 1
ATOM 524 N N . LEU A 1 69 ? 4.034 -1.205 -22.215 1.00 88.88 69 LEU A N 1
ATOM 525 C CA . LEU A 1 69 ? 3.062 -1.888 -21.356 1.00 88.88 69 LEU A CA 1
ATOM 526 C C . LEU A 1 69 ? 1.666 -1.247 -21.449 1.00 88.88 69 LEU A C 1
ATOM 528 O O . LEU A 1 69 ? 0.659 -1.948 -21.413 1.00 88.88 69 LEU A O 1
ATOM 532 N N . SER A 1 70 ? 1.597 0.079 -21.580 1.00 90.94 70 SER A N 1
ATOM 533 C CA . SER A 1 70 ? 0.341 0.838 -21.624 1.00 90.94 70 SER A CA 1
ATOM 534 C C . SER A 1 70 ? -0.350 0.823 -22.993 1.00 90.94 70 SER A C 1
ATOM 536 O O . SER A 1 70 ? -1.501 1.242 -23.077 1.00 90.94 70 SER A O 1
ATOM 538 N N . GLU A 1 71 ? 0.311 0.348 -24.053 1.00 91.94 71 GLU A N 1
ATOM 539 C CA . GLU A 1 71 ? -0.302 0.180 -25.381 1.00 91.94 71 GLU A CA 1
ATOM 540 C C . GLU A 1 71 ? -1.389 -0.903 -25.376 1.00 91.94 71 GLU A C 1
ATOM 542 O O . GLU A 1 71 ? -2.390 -0.795 -26.083 1.00 91.94 71 GLU A O 1
ATOM 547 N N . ASN A 1 72 ? -1.235 -1.928 -24.534 1.00 90.75 72 ASN A N 1
ATOM 548 C CA . ASN A 1 72 ? -2.258 -2.942 -24.317 1.00 90.75 72 ASN A CA 1
ATOM 549 C C . ASN A 1 72 ? -3.296 -2.441 -23.291 1.00 90.75 72 ASN A C 1
ATOM 551 O O . ASN A 1 72 ? -2.902 -2.048 -22.185 1.00 90.75 72 ASN A O 1
ATOM 555 N N . PRO A 1 73 ? -4.615 -2.535 -23.565 1.00 91.25 73 PRO A N 1
ATOM 556 C CA . PRO A 1 73 ? -5.656 -2.167 -22.604 1.00 91.25 73 PRO A CA 1
ATOM 557 C C . PRO A 1 73 ? -5.465 -2.788 -21.215 1.00 91.25 73 PRO A C 1
ATOM 559 O O . PRO A 1 73 ? -5.641 -2.109 -20.207 1.00 91.25 73 PRO A O 1
ATOM 562 N N . PHE A 1 74 ? -5.027 -4.049 -21.136 1.00 89.69 74 PHE A N 1
ATOM 563 C CA . PHE A 1 74 ? -4.758 -4.707 -19.853 1.00 89.69 74 PHE A CA 1
ATOM 564 C C . PHE A 1 74 ? -3.584 -4.097 -19.084 1.00 89.69 74 PHE A C 1
ATOM 566 O O . PHE A 1 74 ? -3.662 -3.968 -17.863 1.00 89.69 74 PHE A O 1
ATOM 573 N N . GLY A 1 75 ? -2.505 -3.703 -19.762 1.00 90.38 75 GLY A N 1
ATOM 574 C CA . GLY A 1 75 ? -1.358 -3.081 -19.099 1.00 90.38 75 GLY A CA 1
ATOM 575 C C . GLY A 1 75 ? -1.666 -1.659 -18.627 1.00 90.38 75 GLY A C 1
ATOM 576 O O . GLY A 1 75 ? -1.281 -1.276 -17.519 1.00 90.38 75 GLY A O 1
ATOM 577 N N . LEU A 1 76 ? -2.469 -0.911 -1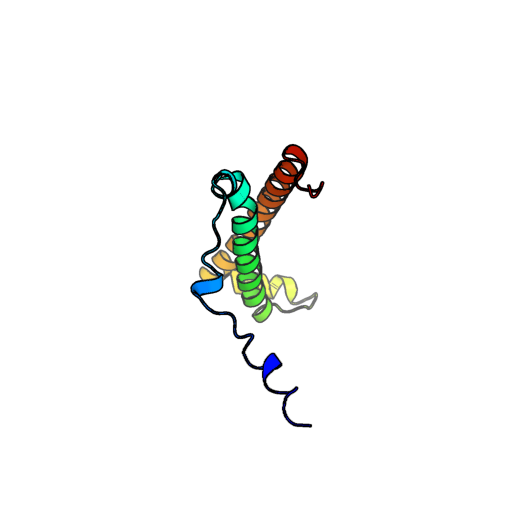9.392 1.00 91.88 76 LEU A N 1
ATOM 578 C CA . LEU A 1 76 ? -3.008 0.379 -18.959 1.00 91.88 76 LEU A CA 1
ATOM 579 C C . LEU A 1 76 ? -3.920 0.234 -17.730 1.00 91.88 76 LEU A C 1
ATOM 581 O O . LEU A 1 76 ? -3.816 1.026 -16.785 1.00 91.88 76 LEU A O 1
ATOM 585 N N . LEU A 1 77 ? -4.795 -0.778 -17.728 1.00 93.19 77 LEU A N 1
ATOM 586 C CA . LEU A 1 77 ? -5.663 -1.098 -16.595 1.00 93.19 77 LEU A CA 1
ATOM 587 C C . LEU A 1 77 ? -4.846 -1.483 -15.361 1.00 93.19 77 LEU A C 1
ATOM 589 O O . LEU A 1 77 ? -5.079 -0.904 -14.307 1.00 93.19 77 LEU A O 1
ATOM 593 N N . LEU A 1 78 ? -3.855 -2.371 -15.484 1.00 94.00 78 LEU A N 1
ATOM 594 C CA . LEU A 1 78 ? -2.966 -2.771 -14.385 1.00 94.00 78 LEU A CA 1
ATOM 595 C C . LEU A 1 78 ? -2.250 -1.572 -13.760 1.00 94.00 78 LEU A C 1
ATOM 597 O O . LEU A 1 78 ? -2.289 -1.394 -12.543 1.00 94.00 78 LEU A O 1
ATOM 601 N N . ARG A 1 79 ? -1.642 -0.714 -14.587 1.00 92.75 79 ARG A N 1
ATOM 602 C CA . ARG A 1 79 ? -0.928 0.480 -14.119 1.00 92.75 79 ARG A CA 1
ATOM 603 C C . ARG A 1 79 ? -1.860 1.473 -13.439 1.00 92.75 79 ARG A C 1
ATOM 605 O O . ARG A 1 79 ? -1.497 2.094 -12.438 1.00 92.75 79 ARG A O 1
ATOM 612 N N . SER A 1 80 ? -3.050 1.660 -14.004 1.00 94.81 80 SER A N 1
ATOM 613 C CA . SER A 1 80 ? -4.059 2.534 -13.418 1.00 94.81 80 SER A CA 1
ATOM 614 C C . SER A 1 80 ? -4.499 1.959 -12.082 1.00 94.81 80 SER A C 1
ATOM 616 O O . SER A 1 80 ? -4.341 2.625 -11.068 1.00 94.81 80 SER A O 1
ATOM 618 N N . PHE A 1 81 ? -4.949 0.711 -12.057 1.00 95.00 81 PHE A N 1
ATOM 619 C CA . PHE A 1 81 ? -5.423 0.038 -10.860 1.00 95.00 81 PHE A CA 1
ATOM 620 C C . PHE A 1 81 ? -4.380 0.062 -9.740 1.00 95.00 81 PHE A C 1
ATOM 622 O O . PHE A 1 81 ? -4.702 0.516 -8.653 1.00 95.00 81 PHE A O 1
ATOM 629 N N . HIS A 1 82 ? -3.112 -0.252 -10.026 1.00 95.62 82 HIS A N 1
ATOM 630 C CA . HIS A 1 82 ? -2.027 -0.145 -9.046 1.00 95.62 82 HIS A CA 1
ATOM 631 C C . HIS A 1 82 ? -1.905 1.268 -8.445 1.00 95.62 82 HIS A C 1
ATOM 633 O O . HIS A 1 82 ? -1.807 1.413 -7.228 1.00 95.62 82 HIS A O 1
ATOM 639 N N . ARG A 1 83 ? -1.970 2.322 -9.276 1.00 95.50 83 ARG A N 1
ATOM 640 C CA . ARG A 1 83 ? -1.949 3.720 -8.805 1.00 95.50 83 ARG A CA 1
ATOM 641 C C . ARG A 1 83 ? -3.181 4.056 -7.962 1.00 95.50 83 ARG A C 1
ATOM 643 O O . ARG A 1 83 ? -3.035 4.599 -6.878 1.00 95.50 83 ARG A O 1
ATOM 650 N N . TRP A 1 84 ? -4.381 3.722 -8.434 1.00 96.62 84 TRP A N 1
ATOM 651 C CA . TRP A 1 84 ? -5.630 3.990 -7.712 1.00 96.62 84 TRP A CA 1
ATOM 652 C C . TRP A 1 84 ? -5.687 3.241 -6.372 1.00 96.62 84 TRP A C 1
ATOM 654 O O . TRP A 1 84 ? -6.121 3.808 -5.372 1.00 96.62 84 TRP A O 1
ATOM 664 N N . THR A 1 85 ? -5.200 1.998 -6.321 1.00 95.69 85 THR A N 1
ATOM 665 C CA . THR A 1 85 ? -5.090 1.233 -5.075 1.00 95.69 85 THR A CA 1
ATOM 666 C C . THR A 1 85 ? -4.079 1.862 -4.117 1.00 95.69 85 THR A C 1
ATOM 668 O O . THR A 1 85 ? -4.367 1.932 -2.925 1.00 95.69 85 THR A O 1
ATOM 671 N N . ALA A 1 86 ? -2.935 2.362 -4.605 1.00 96.06 86 ALA A N 1
ATOM 672 C CA . ALA A 1 86 ? -1.955 3.059 -3.766 1.00 96.06 86 ALA A CA 1
ATOM 673 C C . ALA A 1 86 ? -2.574 4.273 -3.053 1.00 96.06 86 ALA A C 1
ATOM 675 O O . ALA A 1 86 ? -2.456 4.395 -1.833 1.00 96.06 86 ALA A O 1
ATOM 676 N N . GLU A 1 87 ? -3.294 5.119 -3.796 1.00 96.19 87 GLU A N 1
ATOM 677 C CA . GLU A 1 87 ? -3.970 6.300 -3.241 1.00 96.19 87 GLU A CA 1
ATOM 678 C C . GLU A 1 87 ? -5.063 5.909 -2.232 1.00 96.19 87 GLU A C 1
ATOM 680 O O . GLU A 1 87 ? -5.142 6.464 -1.133 1.00 96.19 87 GLU A O 1
ATOM 685 N N . ALA A 1 88 ? -5.881 4.902 -2.563 1.00 95.69 88 ALA A N 1
ATOM 686 C CA . ALA A 1 88 ? -6.933 4.414 -1.675 1.00 95.69 88 ALA A CA 1
ATOM 687 C C . ALA A 1 88 ? -6.368 3.860 -0.357 1.00 95.69 88 ALA A C 1
ATOM 689 O O . ALA A 1 88 ? -6.907 4.142 0.713 1.00 95.69 88 ALA A O 1
ATOM 690 N N . ILE A 1 89 ? -5.269 3.101 -0.407 1.00 96.31 89 ILE A N 1
ATOM 691 C CA . ILE A 1 89 ? -4.643 2.561 0.804 1.00 96.31 89 ILE A CA 1
ATOM 692 C C . ILE A 1 89 ? -4.008 3.652 1.643 1.00 96.31 89 ILE A C 1
ATOM 694 O O . ILE A 1 89 ? -4.149 3.609 2.862 1.00 96.31 89 ILE A O 1
ATOM 698 N N . MET A 1 90 ? -3.358 4.638 1.025 1.00 96.06 90 MET A N 1
ATOM 699 C CA . MET A 1 90 ? -2.810 5.771 1.765 1.00 96.06 90 MET A CA 1
ATOM 700 C C . MET A 1 90 ? -3.904 6.457 2.596 1.00 96.06 90 MET A C 1
ATOM 702 O O . MET A 1 90 ? -3.733 6.682 3.795 1.00 96.06 90 MET A O 1
ATOM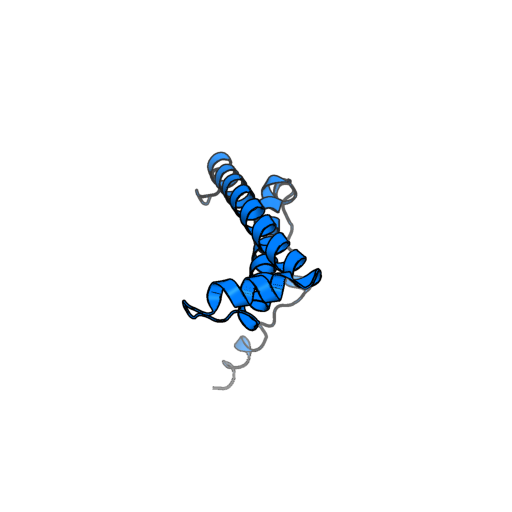 706 N N . PHE A 1 91 ? -5.072 6.696 1.994 1.00 95.69 91 PHE A N 1
ATOM 707 C CA . PHE A 1 91 ? -6.228 7.250 2.698 1.00 95.69 91 PHE A CA 1
ATOM 708 C C . PHE A 1 91 ? -6.747 6.326 3.814 1.00 95.69 91 PHE A C 1
ATOM 710 O O . PHE A 1 91 ? -7.000 6.778 4.934 1.00 95.69 91 PHE A O 1
ATOM 717 N N . LEU A 1 92 ? -6.867 5.022 3.549 1.00 94.75 92 LEU A N 1
ATOM 718 C CA . LEU A 1 92 ? -7.331 4.053 4.543 1.00 94.75 92 LEU A CA 1
ATOM 719 C C . LEU A 1 92 ? -6.373 3.920 5.730 1.00 94.75 92 LEU A C 1
ATOM 721 O O . LEU A 1 92 ? -6.841 3.795 6.858 1.00 94.75 92 LEU A O 1
ATOM 725 N N . ILE A 1 93 ? -5.056 3.981 5.510 1.00 95.06 93 ILE A N 1
ATOM 726 C CA . ILE A 1 93 ? -4.054 3.961 6.584 1.00 95.06 93 ILE A CA 1
ATOM 727 C C . ILE A 1 93 ? -4.262 5.151 7.517 1.00 95.06 93 ILE A C 1
ATOM 729 O O . ILE A 1 93 ? -4.291 4.968 8.732 1.00 95.06 93 ILE A O 1
ATOM 733 N N . ILE A 1 94 ? -4.476 6.350 6.971 1.00 95.62 94 ILE A N 1
ATOM 734 C CA . ILE A 1 94 ? -4.750 7.546 7.777 1.00 95.62 94 ILE A CA 1
ATOM 735 C C . ILE A 1 94 ? -6.021 7.349 8.616 1.00 95.62 94 ILE A C 1
ATOM 737 O O . ILE A 1 94 ? -6.013 7.631 9.814 1.00 95.62 94 ILE A O 1
ATOM 741 N N . LEU A 1 95 ? -7.093 6.809 8.026 1.00 93.31 95 LEU A N 1
ATOM 742 C CA . LEU A 1 95 ? -8.330 6.498 8.754 1.00 93.31 95 LEU A CA 1
ATOM 743 C C . LEU A 1 95 ? -8.153 5.400 9.814 1.00 93.31 95 LEU A C 1
ATOM 745 O O . LEU A 1 95 ? -8.754 5.453 10.885 1.00 93.31 95 LEU A O 1
ATOM 749 N N . HIS A 1 96 ? -7.335 4.390 9.539 1.00 92.50 96 HIS A N 1
ATOM 750 C CA . HIS A 1 96 ? -7.063 3.316 10.486 1.00 92.50 96 HIS A CA 1
ATOM 751 C C . HIS A 1 96 ? -6.242 3.816 11.680 1.00 92.50 96 HIS A C 1
ATOM 753 O O . HIS A 1 96 ? -6.572 3.513 12.828 1.00 92.50 96 HIS A O 1
ATOM 759 N N . LEU A 1 97 ? -5.223 4.638 11.422 1.00 92.69 97 LEU A N 1
ATOM 760 C CA . LEU A 1 97 ? -4.410 5.272 12.456 1.00 92.69 97 LEU A CA 1
ATOM 761 C C . LEU A 1 97 ? -5.229 6.257 13.290 1.00 92.69 97 LEU A C 1
ATOM 763 O O . LEU A 1 97 ? -5.131 6.234 14.516 1.00 92.69 97 LEU A O 1
ATOM 767 N N . SER A 1 98 ? -6.081 7.073 12.660 1.00 91.38 98 SER A N 1
ATOM 768 C CA . SER A 1 98 ? -6.960 7.987 13.392 1.00 91.38 98 SER A CA 1
ATOM 769 C C . SER A 1 98 ? -7.889 7.218 14.331 1.00 91.38 98 SER A C 1
ATO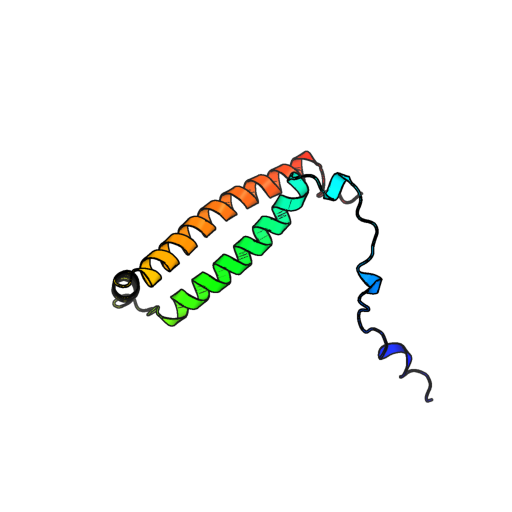M 771 O O . SER A 1 98 ? -7.997 7.569 15.505 1.00 91.38 98 SER A O 1
ATOM 773 N N . ARG A 1 99 ? -8.464 6.096 13.873 1.00 88.81 99 ARG A N 1
ATOM 774 C CA . ARG A 1 99 ? -9.266 5.211 14.724 1.00 88.81 99 ARG A CA 1
ATOM 775 C C . ARG A 1 99 ? -8.466 4.707 15.921 1.00 88.81 99 ARG A C 1
ATOM 777 O O . ARG A 1 99 ? -8.963 4.802 17.036 1.00 88.81 99 ARG A O 1
ATOM 784 N N . ILE A 1 100 ? -7.253 4.187 15.716 1.00 89.94 100 ILE A N 1
ATOM 785 C CA . ILE A 1 100 ? -6.404 3.663 16.804 1.00 89.94 100 ILE A CA 1
ATOM 786 C C . ILE A 1 100 ? -6.125 4.737 17.863 1.00 89.94 100 ILE A C 1
ATOM 788 O O . ILE A 1 100 ? -6.159 4.428 19.058 1.00 89.94 100 ILE A O 1
ATOM 792 N N . ILE A 1 101 ? -5.882 5.979 17.432 1.00 89.81 101 ILE A N 1
ATOM 793 C CA . ILE A 1 101 ? -5.641 7.123 18.318 1.00 89.81 101 ILE A CA 1
ATOM 794 C C . ILE A 1 101 ? -6.908 7.459 19.113 1.00 89.81 101 ILE A C 1
ATOM 796 O O . ILE A 1 101 ? -6.850 7.521 20.339 1.00 89.81 101 ILE A O 1
ATOM 800 N N . PHE A 1 102 ? -8.059 7.615 18.450 1.00 86.75 102 PHE A N 1
ATOM 801 C CA . PHE A 1 102 ? -9.314 7.977 19.119 1.00 86.75 102 PHE A CA 1
ATOM 802 C C . PHE A 1 102 ? -9.841 6.886 20.053 1.00 86.75 102 PHE A C 1
ATOM 804 O O . PHE A 1 102 ? -10.354 7.196 21.125 1.00 86.75 102 PHE A O 1
ATOM 811 N N . THR A 1 103 ? -9.700 5.608 19.690 1.00 83.19 103 THR A N 1
ATOM 812 C CA . THR A 1 103 ? -10.128 4.495 20.549 1.00 83.19 103 THR A CA 1
ATOM 813 C C . THR A 1 103 ? -9.083 4.117 21.603 1.00 83.19 103 THR A C 1
ATOM 815 O O . THR A 1 103 ? -9.300 3.162 22.343 1.00 83.19 103 THR A O 1
ATOM 818 N N . GLY A 1 104 ? -7.934 4.807 21.663 1.00 82.38 104 GLY A N 1
ATOM 819 C CA . GLY A 1 104 ? -6.856 4.519 22.617 1.00 82.38 104 GLY A CA 1
ATOM 820 C C . GLY A 1 104 ? -6.279 3.106 22.490 1.00 82.38 104 GLY A C 1
ATOM 821 O O . GLY A 1 104 ? -5.720 2.573 23.445 1.00 82.38 104 GLY A O 1
ATOM 822 N N . SER A 1 105 ? -6.410 2.473 21.318 1.00 77.69 105 SER A N 1
ATOM 823 C CA . SER A 1 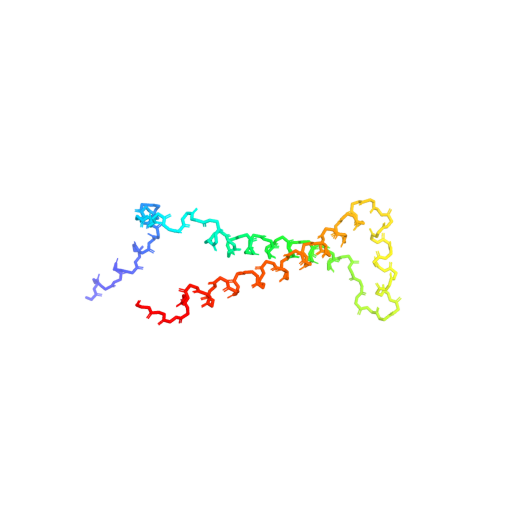105 ? -6.101 1.044 21.140 1.00 77.69 105 SER A CA 1
ATOM 824 C C . SER A 1 105 ? -4.602 0.736 21.235 1.00 77.69 105 SER A C 1
ATOM 826 O O . SER A 1 105 ? -4.228 -0.428 21.328 1.00 77.69 105 SER A O 1
ATOM 828 N N . TYR A 1 106 ? -3.750 1.764 21.220 1.00 80.88 106 TYR A N 1
ATOM 829 C CA . TYR A 1 106 ? -2.304 1.646 21.411 1.00 80.88 106 TYR A CA 1
ATOM 830 C C . TYR A 1 106 ? -1.903 1.443 22.881 1.00 80.88 106 TYR A C 1
ATOM 832 O O . TYR A 1 106 ? -0.769 1.061 23.150 1.00 80.88 106 TYR A O 1
ATOM 840 N N . GLN A 1 107 ? -2.803 1.719 23.831 1.00 78.38 107 GLN A N 1
ATOM 841 C CA . GLN A 1 107 ? -2.474 1.745 25.259 1.00 78.38 107 GLN A CA 1
ATOM 842 C C . GLN A 1 107 ? -2.443 0.363 25.916 1.00 78.38 107 GLN A C 1
ATOM 844 O O . GLN A 1 107 ? -2.059 0.298 27.074 1.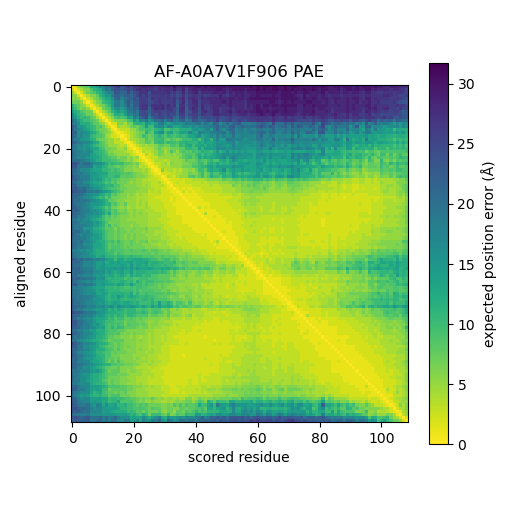00 78.38 107 GLN A O 1
ATOM 849 N N . GLY A 1 108 ? -2.825 -0.707 25.203 1.00 67.56 108 GLY A N 1
ATOM 850 C CA . GLY A 1 108 ? -2.756 -2.091 25.687 1.00 67.56 108 GLY A CA 1
ATOM 851 C C . GLY A 1 108 ? -3.299 -2.256 27.109 1.00 67.56 108 GLY A C 1
ATOM 852 O O . GLY A 1 108 ? -2.515 -2.343 28.047 1.00 67.56 108 GLY A O 1
ATOM 853 N N . LYS A 1 109 ? -4.628 -2.247 27.269 1.00 53.06 109 LYS A N 1
ATOM 854 C CA . LYS A 1 109 ? -5.250 -2.599 28.555 1.00 53.06 109 LYS A CA 1
ATOM 855 C C . LYS A 1 109 ? -5.039 -4.070 28.887 1.00 53.06 109 LYS A C 1
ATOM 857 O O . LYS A 1 109 ? -5.125 -4.885 27.940 1.00 53.06 109 LYS A O 1
#

Radius of gyration: 22.29 Å; Cα contacts (8 Å, |Δi|>4): 45; chains: 1; bounding box: 37×50×54 Å